Protein AF-A0A3M0YSV0-F1 (afdb_monomer)

Secondary structure (DSSP, 8-state):
--HHHHHHHTT--HHHHHHHHHHHHHTTSEEEETTTEEEEPP------SSS---HHHHHHHTT--EEEEEEEEEEEE-GGGS-HHHHTTS-S-S-EEEEEEEEEETTEEEEEEEEEEETTTS-GGG--GGGTTS-GGG-

Solvent-accessible surface area (backbone atoms only — not comparable to full-atom values): 8358 Å² total; per-residue (Å²): 111,52,43,64,56,48,11,61,76,68,73,47,55,53,70,56,31,43,51,53,52,51,49,37,34,73,73,51,49,28,46,78,42,92,98,77,47,51,43,80,40,77,78,72,81,83,77,63,88,88,52,97,68,55,65,55,60,53,32,46,76,72,74,40,53,59,48,46,45,70,75,44,80,42,74,69,35,54,47,88,76,47,59,75,80,58,52,75,76,52,85,78,81,61,40,23,30,40,38,31,32,42,35,19,50,71,83,42,82,75,43,83,42,80,45,81,40,55,38,82,81,48,50,75,89,57,68,48,76,88,52,64,47,52,60,76,89,77,91

Sequence (139 aa):
MTEREIAQQFNVSRATANKALAALVAEGILLFRKGVGTFVCHQRLRYDLGELVSFTARAIAAGHTPTTEVILWEPDLDPVELPPWCQQIWEPAEPFHYLERLRKSDGTPVIYEERCLNATLCKANAMPPEKLGTSLYSL

pLDDT: mean 80.61, std 12.14, range [41.5, 95.62]

Mean predicted aligned error: 12.85 Å

Foldseek 3Di:
DALVVVCVVVVHDSVVSVVVLVVCVVVVQWDQDPPPGIGGDDDQPPDDPPDPDWPCVSLVVVVWDKWKDWPDWDFQAQLVPDDPVSVVPDDRDAGWIWTWMFIDTNNHTRDTDIDTGGPVVCPPVLCDPVCSRDTSVVD

Radius of gyration: 22.13 Å; Cα contacts (8 Å, |Δi|>4): 191; chains: 1; bounding box: 46×33×59 Å

Structure (mmCIF, N/CA/C/O backbone):
data_AF-A0A3M0YSV0-F1
#
_entry.id   AF-A0A3M0YSV0-F1
#
loop_
_atom_site.group_PDB
_atom_site.id
_atom_site.type_symbol
_atom_site.label_atom_id
_atom_site.label_alt_id
_atom_site.label_comp_id
_atom_site.label_asym_id
_atom_site.label_entity_id
_atom_site.label_seq_id
_atom_site.pdbx_PDB_ins_code
_atom_site.Cartn_x
_atom_site.Cartn_y
_atom_site.Cartn_z
_atom_site.occupancy
_atom_site.B_iso_or_equiv
_atom_site.auth_seq_id
_atom_site.auth_comp_id
_atom_site.auth_asym_id
_atom_site.auth_atom_id
_atom_site.pdbx_PDB_model_num
ATOM 1 N N . MET A 1 1 ? -12.458 15.238 21.873 1.00 67.56 1 MET A N 1
ATOM 2 C CA . MET A 1 1 ? -13.221 14.764 23.044 1.00 67.56 1 MET A CA 1
ATOM 3 C C . MET A 1 1 ? -12.281 14.485 24.205 1.00 67.56 1 MET A C 1
ATOM 5 O O . MET A 1 1 ? -11.199 13.950 23.982 1.00 67.56 1 MET A O 1
ATOM 9 N N . THR A 1 2 ? -12.675 14.861 25.417 1.00 81.31 2 THR A N 1
ATOM 10 C CA . THR A 1 2 ? -11.954 14.638 26.680 1.00 81.31 2 THR A CA 1
ATOM 11 C C . THR A 1 2 ? -12.486 13.400 27.405 1.00 81.31 2 THR A C 1
ATOM 13 O O . THR A 1 2 ? -13.606 12.952 27.151 1.00 81.31 2 THR A O 1
ATOM 16 N N . GLU A 1 3 ? -11.728 12.848 28.357 1.00 84.50 3 GLU A N 1
ATOM 17 C CA . GLU A 1 3 ? -12.198 11.710 29.160 1.00 84.50 3 GLU A CA 1
ATOM 18 C C . GLU A 1 3 ? -13.434 12.062 29.998 1.00 84.50 3 GLU A C 1
ATOM 20 O O . GLU A 1 3 ? -14.236 11.189 30.325 1.00 84.50 3 GLU A O 1
ATOM 25 N N . ARG A 1 4 ? -13.609 13.348 30.329 1.00 86.94 4 ARG A N 1
ATOM 26 C CA . ARG A 1 4 ? -14.773 13.854 31.062 1.00 86.94 4 ARG A CA 1
ATOM 27 C C . ARG A 1 4 ? -16.044 13.812 30.214 1.00 86.94 4 ARG A C 1
ATOM 29 O O . ARG A 1 4 ? -17.084 13.413 30.730 1.00 86.94 4 ARG A O 1
ATOM 36 N N . GLU A 1 5 ? -15.949 14.180 28.939 1.00 87.38 5 GLU A N 1
ATOM 37 C CA . GLU A 1 5 ? -17.070 14.103 27.993 1.00 87.38 5 GLU A CA 1
ATOM 38 C C . GLU A 1 5 ? -17.494 12.646 27.771 1.00 87.38 5 GLU A C 1
ATOM 40 O O . GLU A 1 5 ? -18.678 12.336 27.849 1.00 87.38 5 GLU A O 1
ATOM 45 N N . ILE A 1 6 ? -16.530 11.731 27.610 1.00 88.44 6 ILE A N 1
ATOM 46 C CA . ILE A 1 6 ? -16.805 10.289 27.481 1.00 88.44 6 ILE A CA 1
ATOM 47 C C . ILE A 1 6 ? -17.441 9.730 28.758 1.00 88.44 6 ILE A C 1
ATOM 49 O O . ILE A 1 6 ? -18.422 8.994 28.689 1.00 88.44 6 ILE A O 1
ATOM 53 N N . ALA A 1 7 ? -16.918 10.093 29.931 1.00 93.31 7 ALA A N 1
ATOM 54 C CA . ALA A 1 7 ? -17.470 9.653 31.209 1.00 93.31 7 ALA A CA 1
ATOM 55 C C . ALA A 1 7 ? -18.939 10.072 31.382 1.00 93.31 7 ALA A C 1
ATOM 57 O O . ALA A 1 7 ? -19.753 9.263 31.822 1.00 93.31 7 ALA A O 1
ATOM 58 N N . GLN A 1 8 ? -19.287 11.304 30.996 1.00 93.38 8 GLN A N 1
ATOM 59 C CA . GLN A 1 8 ? -20.668 11.787 31.034 1.00 93.38 8 GLN A CA 1
ATOM 60 C C . GLN A 1 8 ? -21.553 11.098 29.997 1.00 93.38 8 GLN A C 1
ATOM 62 O O . GLN A 1 8 ? -22.633 10.630 30.342 1.00 93.38 8 GLN A O 1
ATOM 67 N N . GLN A 1 9 ? -21.097 11.010 28.748 1.00 94.25 9 GLN A N 1
ATOM 68 C CA . GLN A 1 9 ? -21.882 10.447 27.651 1.00 94.25 9 GLN A CA 1
ATOM 69 C C . GLN A 1 9 ? -22.233 8.973 27.882 1.00 94.25 9 GLN A C 1
ATOM 71 O O . GLN A 1 9 ? -23.353 8.555 27.605 1.00 94.25 9 GLN A O 1
ATOM 76 N N . PHE A 1 10 ? -21.283 8.193 28.397 1.00 91.94 10 PHE A N 1
ATOM 77 C CA . PHE A 1 10 ? -21.451 6.754 28.607 1.00 91.94 10 PHE A CA 1
ATOM 78 C C . PHE A 1 10 ? -21.781 6.384 30.058 1.00 91.94 10 PHE A C 1
ATOM 80 O O . PHE A 1 10 ? -21.872 5.201 30.373 1.00 91.94 10 PHE A O 1
ATOM 87 N N . ASN A 1 11 ? -21.969 7.374 30.939 1.00 94.62 11 ASN A N 1
ATOM 88 C CA . ASN A 1 11 ? -22.245 7.192 32.366 1.00 94.62 11 ASN A CA 1
ATOM 89 C C . ASN A 1 11 ? -21.258 6.230 33.062 1.00 94.62 11 ASN A C 1
ATOM 91 O O . ASN A 1 11 ? -21.642 5.298 33.769 1.00 94.62 11 ASN A O 1
ATOM 95 N N . VAL A 1 12 ? -19.961 6.450 32.840 1.00 95.25 12 VAL A N 1
ATOM 96 C CA . VAL A 1 12 ? -18.873 5.653 33.425 1.00 95.25 12 VAL A CA 1
ATOM 97 C C . VAL A 1 12 ? -17.947 6.515 34.276 1.00 95.25 12 VAL A C 1
ATOM 99 O O . VAL A 1 12 ? -17.914 7.739 34.163 1.00 95.25 12 VAL A O 1
ATOM 102 N N . SER A 1 13 ? -17.135 5.879 35.124 1.00 95.62 13 SER A N 1
ATOM 103 C CA . SER A 1 13 ? -16.113 6.606 35.881 1.00 95.62 13 SER A CA 1
ATOM 104 C C . SER A 1 13 ? -15.070 7.238 34.944 1.00 95.62 13 SER A C 1
ATOM 106 O O . SER A 1 13 ? -14.731 6.678 33.897 1.00 95.62 13 SER A O 1
ATOM 108 N N . ARG A 1 14 ? -14.475 8.368 35.355 1.00 92.50 14 ARG A N 1
ATOM 109 C CA . ARG A 1 14 ? -13.354 8.986 34.618 1.00 92.50 14 ARG A CA 1
ATOM 110 C C . ARG A 1 14 ? -12.180 8.024 34.436 1.00 92.50 14 ARG A C 1
ATOM 112 O O . ARG A 1 14 ? -11.534 8.050 33.396 1.00 92.50 14 ARG A O 1
ATOM 119 N N . ALA A 1 15 ? -11.918 7.163 35.422 1.00 93.50 15 ALA A N 1
ATOM 120 C CA . ALA A 1 15 ? -10.867 6.153 35.330 1.00 93.50 15 ALA A CA 1
ATOM 121 C C . ALA A 1 15 ? -11.163 5.124 34.226 1.00 93.50 15 ALA A C 1
ATOM 123 O O . ALA A 1 15 ? -10.258 4.736 33.493 1.00 93.50 15 ALA A O 1
ATOM 124 N N . THR A 1 16 ? -12.428 4.728 34.067 1.00 93.31 16 THR A N 1
ATOM 125 C CA . THR A 1 16 ? -12.879 3.822 33.000 1.00 93.31 16 THR A CA 1
ATOM 126 C C . THR A 1 16 ? -12.755 4.478 31.624 1.00 93.31 16 THR A C 1
ATOM 128 O O . THR A 1 16 ? -12.176 3.882 30.720 1.00 93.31 16 THR A O 1
ATOM 131 N N . ALA A 1 17 ? -13.225 5.722 31.476 1.00 92.06 17 ALA A N 1
ATOM 132 C CA . ALA A 1 17 ? -13.100 6.476 30.227 1.00 92.06 17 ALA A CA 1
ATOM 133 C C . ALA A 1 17 ? -11.630 6.674 29.821 1.00 92.06 17 ALA A C 1
ATOM 135 O O . ALA A 1 17 ? -11.267 6.489 28.660 1.00 92.06 17 ALA A O 1
ATOM 136 N N . ASN A 1 18 ? -10.765 6.987 30.790 1.00 90.62 18 ASN A N 1
ATOM 137 C CA . ASN A 1 18 ? -9.337 7.150 30.547 1.00 90.62 18 ASN A CA 1
ATOM 138 C C . ASN A 1 18 ? -8.669 5.822 30.149 1.00 90.62 18 ASN A C 1
ATOM 140 O O . ASN A 1 18 ? -7.887 5.796 29.206 1.00 90.62 18 ASN A O 1
ATOM 144 N N . LYS A 1 19 ? -9.031 4.697 30.787 1.00 91.94 19 LYS A N 1
ATOM 145 C CA . LYS A 1 19 ? -8.560 3.363 30.367 1.00 91.94 19 LYS A CA 1
ATOM 146 C C . LYS A 1 19 ? -8.944 3.041 28.921 1.00 91.94 19 LYS A C 1
ATOM 148 O O . LYS A 1 19 ? -8.096 2.557 28.180 1.00 91.94 19 LYS A O 1
ATOM 153 N N . ALA A 1 20 ? -10.180 3.331 28.514 1.00 90.75 20 ALA A N 1
ATOM 154 C CA . ALA A 1 20 ? -10.631 3.100 27.141 1.00 90.75 20 ALA A CA 1
ATOM 155 C C . ALA A 1 20 ? -9.861 3.965 26.128 1.00 90.75 20 ALA A C 1
ATOM 157 O O . ALA A 1 20 ? -9.362 3.453 25.130 1.00 90.75 20 ALA A O 1
ATOM 158 N N . LEU A 1 21 ? -9.693 5.262 26.411 1.00 89.75 21 LEU A N 1
ATOM 159 C CA . LEU A 1 21 ? -8.891 6.157 25.571 1.00 89.75 21 LEU A CA 1
ATOM 160 C C . LEU A 1 21 ? -7.428 5.709 25.483 1.00 89.75 21 LEU A C 1
ATOM 162 O O . LEU A 1 21 ? -6.860 5.702 24.395 1.00 89.75 21 LEU A O 1
ATOM 166 N N . ALA A 1 22 ? -6.824 5.312 26.605 1.00 88.25 22 ALA A N 1
ATOM 167 C CA . ALA A 1 22 ? -5.452 4.821 26.640 1.00 88.25 22 ALA A CA 1
ATOM 168 C C . ALA A 1 22 ? -5.279 3.532 25.823 1.00 88.25 22 ALA A C 1
ATOM 170 O O . ALA A 1 22 ? -4.277 3.403 25.126 1.00 88.25 22 ALA A O 1
ATOM 171 N N . ALA A 1 23 ? -6.257 2.619 25.855 1.00 88.50 23 ALA A N 1
ATOM 172 C CA . ALA A 1 23 ? -6.253 1.417 25.022 1.00 88.50 23 ALA A CA 1
ATOM 173 C C . ALA A 1 23 ? -6.285 1.771 23.527 1.00 88.50 23 ALA A C 1
ATOM 175 O O . ALA A 1 23 ? -5.430 1.321 22.772 1.00 88.50 23 ALA A O 1
ATOM 176 N N . LEU A 1 24 ? -7.178 2.675 23.115 1.00 86.62 24 LEU A N 1
ATOM 177 C CA . LEU A 1 24 ? -7.265 3.128 21.722 1.00 86.62 24 LEU A CA 1
ATOM 178 C C . LEU A 1 24 ? -6.009 3.884 21.253 1.00 86.62 24 LEU A C 1
ATOM 180 O O . LEU A 1 24 ? -5.647 3.820 20.078 1.00 86.62 24 LEU A O 1
ATOM 184 N N . VAL A 1 25 ? -5.327 4.596 22.155 1.00 86.06 25 VAL A N 1
ATOM 185 C CA . VAL A 1 25 ? -4.023 5.215 21.868 1.00 86.06 25 VAL A CA 1
ATOM 186 C C . VAL A 1 25 ? -2.928 4.155 21.733 1.00 86.06 25 VAL A C 1
ATOM 188 O O . VAL A 1 25 ? -2.117 4.239 20.815 1.00 86.06 25 VAL A O 1
ATOM 191 N N . ALA A 1 26 ? -2.914 3.142 22.602 1.00 81.56 26 ALA A N 1
ATOM 192 C CA . ALA A 1 26 ? -1.959 2.037 22.532 1.00 81.56 26 ALA A CA 1
ATOM 193 C C . ALA A 1 26 ? -2.127 1.202 21.250 1.00 81.56 26 ALA A C 1
ATOM 195 O O . ALA A 1 26 ? -1.138 0.790 20.648 1.00 81.56 26 ALA A O 1
ATOM 196 N N . GLU A 1 27 ? -3.364 1.018 20.788 1.00 78.88 27 GLU A N 1
ATOM 197 C CA . GLU A 1 27 ? -3.692 0.375 19.508 1.00 78.88 27 GLU A CA 1
ATOM 198 C C . GLU A 1 27 ? -3.393 1.271 18.291 1.00 78.88 27 GLU A C 1
ATOM 200 O O . GLU A 1 27 ? -3.466 0.825 17.145 1.00 78.88 27 GLU A O 1
ATOM 205 N N . GLY A 1 28 ? -3.028 2.538 18.514 1.00 75.88 28 GLY A N 1
ATOM 206 C CA . GLY A 1 28 ? -2.710 3.499 17.460 1.00 75.88 28 GLY A CA 1
ATOM 207 C C . GLY A 1 28 ? -3.929 4.005 16.686 1.00 75.88 28 GLY A C 1
ATOM 208 O O . GLY A 1 28 ? -3.756 4.640 15.649 1.00 75.88 28 GLY A O 1
ATOM 209 N N . ILE A 1 29 ? -5.142 3.747 17.182 1.00 81.06 29 ILE A N 1
ATOM 210 C CA . ILE A 1 29 ? -6.412 4.240 16.625 1.00 81.06 29 ILE A CA 1
ATOM 211 C C . ILE A 1 29 ? -6.603 5.721 16.972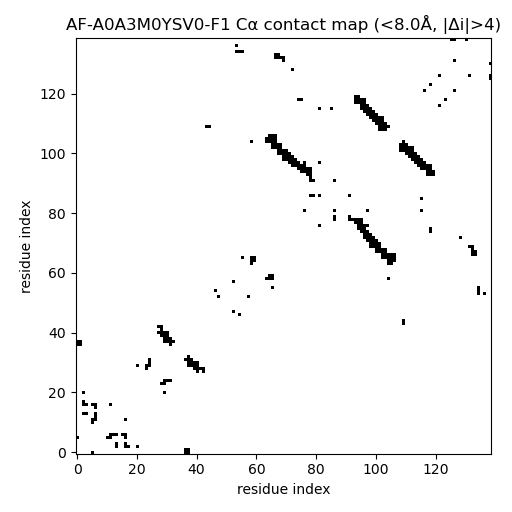 1.00 81.06 29 ILE A C 1
ATOM 213 O O . ILE A 1 29 ? -7.170 6.483 16.188 1.00 81.06 29 ILE A O 1
ATOM 217 N N . LEU A 1 30 ? -6.102 6.152 18.133 1.00 86.44 30 LEU A N 1
ATOM 218 C CA . LEU A 1 30 ? -6.118 7.545 18.570 1.00 86.44 30 LEU A CA 1
ATOM 219 C C . LEU A 1 30 ? -4.701 8.084 18.805 1.00 86.44 30 LEU A C 1
ATOM 221 O O . LEU A 1 30 ? -3.797 7.360 19.213 1.00 86.44 30 LEU A O 1
ATOM 225 N N . LEU A 1 31 ? -4.524 9.392 18.620 1.00 83.19 31 LEU A N 1
ATOM 226 C CA . LEU A 1 31 ? -3.327 10.135 19.007 1.00 83.19 31 LEU A CA 1
ATOM 227 C C . LEU A 1 31 ? -3.675 11.091 20.146 1.00 83.19 31 LEU A C 1
ATOM 229 O O . LEU A 1 31 ? -4.498 11.991 19.976 1.00 83.19 31 LEU A O 1
ATOM 233 N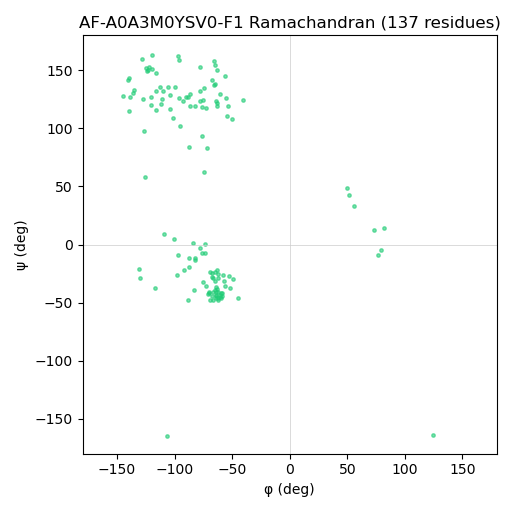 N . PHE A 1 32 ? -3.008 10.948 21.288 1.00 83.12 32 PHE A N 1
ATOM 234 C CA . PHE A 1 32 ? -3.120 11.901 22.389 1.00 83.12 32 PHE A CA 1
ATOM 235 C C . PHE A 1 32 ? -1.985 12.929 22.342 1.00 83.12 32 PHE A C 1
ATOM 237 O O . PHE A 1 32 ? -0.807 12.572 22.339 1.00 83.12 32 PHE A O 1
ATOM 244 N N . ARG A 1 33 ? -2.332 14.220 22.352 1.00 78.88 33 ARG A N 1
ATOM 245 C CA . ARG A 1 33 ? -1.384 15.334 22.490 1.00 78.88 33 ARG A CA 1
ATOM 246 C C . ARG A 1 33 ? -1.672 16.091 23.782 1.00 78.88 33 ARG A C 1
ATOM 248 O O . ARG A 1 33 ? -2.728 16.709 23.931 1.00 78.88 33 ARG A O 1
ATOM 255 N N . LYS A 1 34 ? -0.715 16.067 24.715 1.00 75.50 34 LYS A N 1
ATOM 256 C CA . LYS A 1 34 ? -0.830 16.743 26.017 1.00 75.50 34 LYS A CA 1
ATOM 257 C C . LYS A 1 34 ? -1.148 18.231 25.817 1.00 75.50 34 LYS A C 1
ATOM 259 O O . LYS A 1 34 ? -0.436 18.919 25.096 1.00 75.50 34 LYS A O 1
ATOM 264 N N . GLY A 1 35 ? -2.217 18.711 26.454 1.00 75.69 35 GLY A N 1
ATOM 265 C CA . GLY A 1 35 ? -2.665 20.108 26.367 1.00 75.69 35 GLY A CA 1
ATOM 266 C C . GLY A 1 35 ? -3.448 20.473 25.100 1.00 75.69 35 GLY A C 1
ATOM 267 O O . GLY A 1 35 ? -3.951 21.586 25.022 1.00 75.69 35 GLY A O 1
ATOM 268 N N . VAL A 1 36 ? -3.588 19.552 24.139 1.00 77.25 36 VAL A N 1
ATOM 269 C CA . VAL A 1 36 ? -4.293 19.792 22.866 1.00 77.25 36 VAL A CA 1
ATOM 270 C C . VAL A 1 36 ? -5.519 18.882 22.724 1.00 77.25 36 VAL A C 1
ATOM 272 O O . VAL A 1 36 ? -6.556 19.324 22.242 1.00 77.25 36 VAL A O 1
ATOM 275 N N . GLY A 1 37 ? -5.431 17.627 23.181 1.00 75.62 37 GLY A N 1
ATOM 276 C CA . GLY A 1 37 ? -6.548 16.678 23.193 1.00 75.62 37 GLY A CA 1
ATOM 277 C C . GLY A 1 37 ? -6.252 15.365 22.465 1.00 75.62 37 GLY A C 1
ATOM 278 O O . GLY A 1 37 ? -5.095 15.027 22.205 1.00 75.62 37 GLY A O 1
ATOM 279 N N . THR A 1 38 ? -7.316 14.621 22.159 1.00 80.88 38 THR A N 1
ATOM 280 C CA . THR A 1 38 ? -7.268 13.305 21.503 1.00 80.88 38 THR A CA 1
ATOM 281 C C . THR A 1 38 ? -7.812 13.389 20.078 1.00 80.88 38 THR A C 1
ATOM 283 O O . THR A 1 38 ? -8.893 13.942 19.866 1.00 80.88 38 THR A O 1
ATOM 286 N N . PHE A 1 39 ? -7.084 12.815 19.123 1.00 79.56 39 PHE A N 1
ATOM 287 C CA . PHE A 1 39 ? -7.368 12.849 17.686 1.00 79.56 39 PHE A CA 1
ATOM 288 C C . PHE A 1 39 ? -7.517 11.437 17.123 1.00 79.56 39 PHE A C 1
ATOM 290 O O . PHE A 1 39 ? -6.897 10.512 17.638 1.00 79.56 39 PHE A O 1
ATOM 297 N N . VAL A 1 40 ? -8.292 11.273 16.050 1.00 81.69 40 VAL A N 1
ATOM 298 C CA . VAL A 1 40 ? -8.382 10.000 15.320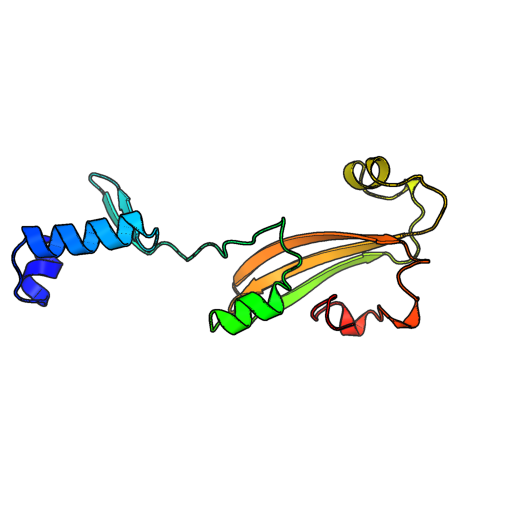 1.00 81.69 40 VAL A CA 1
ATOM 299 C C . VAL A 1 40 ? -7.148 9.835 14.438 1.00 81.69 40 VAL A C 1
ATOM 301 O O . VAL A 1 40 ? -6.855 10.694 13.604 1.00 81.69 40 VAL A O 1
ATOM 304 N N . CYS A 1 41 ? -6.423 8.733 14.612 1.00 73.75 41 CYS A N 1
ATOM 305 C CA . CYS A 1 41 ? -5.406 8.317 13.659 1.00 73.75 41 CYS A CA 1
ATOM 306 C C . CYS A 1 41 ? -6.112 7.722 12.442 1.00 73.75 41 CYS A C 1
ATOM 308 O O . CYS A 1 41 ? -6.865 6.759 12.568 1.00 73.75 41 CYS A O 1
ATOM 310 N N . HIS A 1 42 ? -5.839 8.248 11.249 1.00 58.41 42 HIS A N 1
ATOM 311 C CA . HIS A 1 42 ? -6.124 7.478 10.042 1.00 58.41 42 HIS A CA 1
ATOM 312 C C . HIS A 1 42 ? -5.231 6.238 10.094 1.00 58.41 42 HIS A C 1
ATOM 314 O O . HIS A 1 42 ? -4.011 6.377 10.237 1.00 58.41 42 HIS A O 1
ATOM 320 N N . GLN A 1 43 ? -5.826 5.042 10.059 1.00 54.31 43 GLN A N 1
ATOM 321 C CA . GLN A 1 43 ? -5.063 3.800 10.053 1.00 54.31 43 GLN A CA 1
ATOM 322 C C . GLN A 1 43 ? -4.071 3.855 8.893 1.00 54.31 43 GLN A C 1
ATOM 324 O O . GLN A 1 43 ? -4.445 3.822 7.723 1.00 54.31 43 GLN A O 1
ATOM 329 N N . ARG A 1 44 ? -2.780 3.955 9.219 1.00 50.81 44 ARG A N 1
ATOM 330 C CA . ARG A 1 44 ? -1.736 3.686 8.237 1.00 50.81 44 ARG A CA 1
ATOM 331 C C . ARG A 1 44 ? -1.902 2.224 7.856 1.00 50.81 44 ARG A C 1
ATOM 333 O O . ARG A 1 44 ? -1.800 1.366 8.733 1.00 50.81 44 ARG A O 1
ATOM 340 N N . LEU A 1 45 ? -2.162 1.944 6.580 1.00 52.94 45 LEU A N 1
ATOM 341 C CA . LEU A 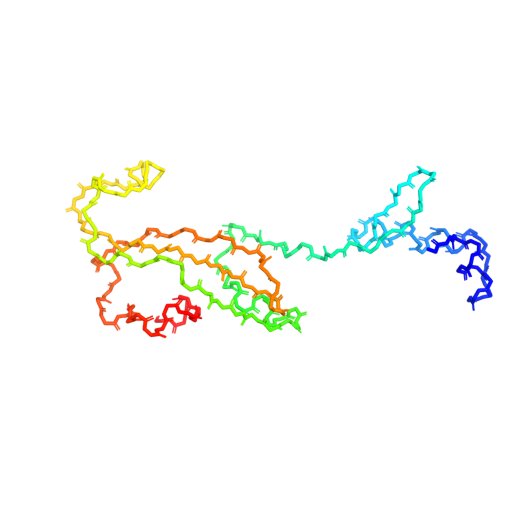1 45 ? -2.057 0.589 6.049 1.00 52.94 45 LEU A CA 1
ATOM 342 C C . LEU A 1 45 ? -0.689 0.041 6.466 1.00 52.94 45 LEU A C 1
ATOM 344 O O . LEU A 1 45 ? 0.345 0.508 5.992 1.00 52.94 45 LEU A O 1
ATOM 348 N N . ARG A 1 46 ? -0.675 -0.906 7.412 1.00 51.12 46 ARG A N 1
ATOM 349 C CA . ARG A 1 46 ? 0.550 -1.593 7.827 1.00 51.12 46 ARG A CA 1
ATOM 350 C C . ARG A 1 46 ? 0.954 -2.527 6.700 1.00 51.12 46 ARG A C 1
ATOM 352 O O . ARG A 1 46 ? 0.579 -3.691 6.731 1.00 51.12 46 ARG A O 1
ATOM 359 N N . TYR A 1 47 ? 1.645 -2.021 5.690 1.00 48.56 47 TYR A N 1
ATOM 360 C CA . TYR A 1 47 ? 2.175 -2.845 4.613 1.00 48.56 47 TYR A CA 1
ATOM 361 C C . TYR A 1 47 ? 3.418 -3.578 5.125 1.00 48.56 47 TYR A C 1
ATOM 363 O O . TYR A 1 47 ? 4.373 -2.938 5.557 1.00 48.56 47 TYR A O 1
ATOM 371 N N . ASP A 1 48 ? 3.367 -4.909 5.138 1.00 48.31 48 ASP A N 1
ATOM 372 C CA . ASP A 1 48 ? 4.547 -5.729 5.398 1.00 48.31 48 ASP A CA 1
ATOM 373 C C . ASP A 1 48 ? 5.244 -5.929 4.052 1.00 48.31 48 ASP A C 1
ATOM 375 O O . ASP A 1 48 ? 4.620 -6.407 3.106 1.00 48.31 48 ASP A O 1
ATOM 379 N N . LEU A 1 49 ? 6.490 -5.469 3.948 1.00 49.97 49 LEU A N 1
ATOM 380 C CA . LEU A 1 49 ? 7.304 -5.585 2.736 1.00 49.97 49 LEU A CA 1
ATOM 381 C C . LEU A 1 49 ? 7.987 -6.962 2.629 1.00 49.97 49 LEU A C 1
ATOM 383 O O . LEU A 1 49 ? 8.548 -7.260 1.579 1.00 49.97 49 LEU A O 1
ATOM 387 N N . GLY A 1 50 ? 7.972 -7.774 3.697 1.00 41.50 50 GLY A N 1
ATOM 388 C CA . GLY A 1 50 ? 8.611 -9.092 3.758 1.00 41.50 50 GLY A CA 1
ATOM 389 C C . GLY A 1 50 ? 7.699 -10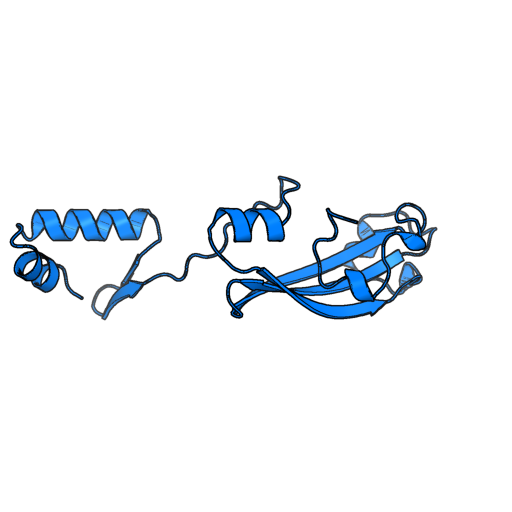.257 3.369 1.00 41.50 50 GLY A C 1
ATOM 390 O O . GLY A 1 50 ? 8.190 -11.304 2.955 1.00 41.50 50 GLY A O 1
ATOM 391 N N . GLU A 1 51 ? 6.380 -10.078 3.444 1.00 48.06 51 GLU A N 1
ATOM 392 C CA . GLU A 1 51 ? 5.419 -11.038 2.907 1.00 48.06 51 GLU A CA 1
ATOM 393 C C . GLU A 1 51 ? 4.918 -10.571 1.538 1.00 48.06 51 GLU A C 1
ATOM 395 O O . GLU A 1 51 ? 4.569 -9.406 1.336 1.00 48.06 51 GLU A O 1
ATOM 400 N N . LEU A 1 52 ? 4.850 -11.500 0.584 1.00 56.44 52 LEU A N 1
ATOM 401 C CA . LEU A 1 52 ? 4.380 -11.266 -0.781 1.00 56.44 52 LEU A CA 1
ATOM 402 C C . LEU A 1 52 ? 2.847 -11.117 -0.791 1.00 56.44 52 LEU A C 1
ATOM 404 O O . LEU A 1 52 ? 2.117 -11.940 -1.339 1.00 56.44 52 LEU A O 1
ATOM 408 N N . VAL A 1 53 ? 2.335 -10.091 -0.110 1.00 64.06 53 VAL A N 1
ATOM 409 C CA . VAL A 1 53 ? 0.899 -9.868 0.066 1.00 64.06 53 VAL A CA 1
ATOM 410 C C . VAL A 1 53 ? 0.441 -8.749 -0.855 1.00 64.06 53 VAL A C 1
ATOM 412 O O . VAL A 1 53 ? 0.826 -7.590 -0.719 1.00 64.06 53 VAL A O 1
ATOM 415 N N . SER A 1 54 ? -0.440 -9.092 -1.790 1.00 75.38 54 SER A N 1
ATOM 416 C CA . SER A 1 54 ? -1.100 -8.143 -2.686 1.00 75.38 54 SER A CA 1
ATOM 417 C C . SER A 1 54 ? -1.780 -7.015 -1.896 1.00 75.38 54 SER A C 1
ATOM 419 O O . SER A 1 54 ? -2.722 -7.266 -1.139 1.00 75.38 54 SER A O 1
ATOM 421 N N . PHE A 1 55 ? -1.360 -5.759 -2.118 1.00 78.75 55 PHE A N 1
ATOM 422 C CA . PHE A 1 55 ? -2.031 -4.561 -1.580 1.00 78.75 55 PHE A CA 1
ATOM 423 C C . PHE A 1 55 ? -3.550 -4.630 -1.754 1.00 78.75 55 PHE A C 1
ATOM 425 O O . PHE A 1 55 ? -4.300 -4.369 -0.818 1.00 78.75 55 PHE A O 1
ATOM 432 N N . THR A 1 56 ? -3.993 -5.010 -2.956 1.00 81.88 56 THR A N 1
ATOM 433 C CA . THR A 1 56 ? -5.411 -5.100 -3.307 1.00 81.88 56 THR A CA 1
ATOM 434 C C . THR A 1 56 ? -6.135 -6.085 -2.395 1.00 81.88 56 THR A C 1
ATOM 436 O O . THR A 1 56 ? -7.184 -5.750 -1.856 1.00 81.88 56 THR A O 1
ATOM 439 N N . ALA A 1 57 ? -5.554 -7.267 -2.164 1.00 80.62 57 ALA A N 1
ATOM 440 C CA . ALA A 1 57 ? -6.148 -8.276 -1.291 1.00 80.62 57 ALA A CA 1
ATOM 441 C C . ALA A 1 57 ? -6.247 -7.781 0.160 1.00 80.62 57 ALA A C 1
ATOM 443 O O . ALA A 1 57 ? -7.274 -7.975 0.805 1.00 80.62 57 ALA A O 1
ATOM 444 N N . ARG A 1 58 ? -5.218 -7.083 0.660 1.00 80.56 58 ARG A N 1
ATOM 445 C CA . ARG A 1 58 ? -5.223 -6.528 2.023 1.00 80.56 58 ARG A CA 1
ATOM 446 C C . ARG A 1 58 ? -6.236 -5.408 2.210 1.00 80.56 58 ARG A C 1
ATOM 448 O O . ARG A 1 58 ? -6.930 -5.399 3.219 1.00 80.56 58 ARG A O 1
ATOM 455 N N . ALA A 1 59 ? -6.316 -4.479 1.260 1.00 82.06 59 ALA A N 1
ATOM 456 C CA . ALA A 1 59 ? -7.284 -3.390 1.311 1.00 82.06 59 ALA A CA 1
ATOM 457 C C . ALA A 1 59 ? -8.720 -3.936 1.321 1.00 82.06 59 ALA A C 1
ATOM 459 O O . ALA A 1 59 ? -9.504 -3.547 2.180 1.00 82.06 59 ALA A O 1
ATOM 460 N N . ILE A 1 60 ? -9.021 -4.914 0.457 1.00 85.12 60 ILE A N 1
ATOM 461 C CA . ILE A 1 60 ? -10.331 -5.584 0.426 1.00 85.12 60 ILE A CA 1
ATOM 462 C C . ILE A 1 60 ? -10.609 -6.316 1.745 1.00 85.12 60 ILE A C 1
ATOM 464 O O . ILE A 1 60 ? -11.691 -6.169 2.304 1.00 85.12 60 ILE A O 1
ATOM 468 N N . ALA A 1 61 ? -9.640 -7.071 2.275 1.00 81.69 61 ALA A N 1
ATOM 469 C CA . ALA A 1 61 ? -9.794 -7.783 3.547 1.00 81.69 61 ALA A CA 1
ATOM 470 C C . ALA A 1 61 ? -10.029 -6.837 4.740 1.00 81.69 61 ALA A C 1
ATOM 472 O O . ALA A 1 61 ? -10.695 -7.211 5.701 1.00 81.69 61 ALA A O 1
ATOM 473 N N . ALA A 1 62 ? -9.512 -5.609 4.666 1.00 79.19 62 ALA A N 1
ATOM 474 C CA . ALA A 1 62 ? -9.749 -4.548 5.641 1.00 79.19 62 ALA A CA 1
ATOM 475 C C . ALA A 1 62 ? -11.059 -3.765 5.400 1.00 79.19 62 ALA A C 1
ATOM 477 O O . ALA A 1 62 ? -11.358 -2.844 6.154 1.00 79.19 62 ALA A O 1
ATOM 478 N N . GLY A 1 63 ? -11.849 -4.122 4.380 1.00 84.50 63 GLY A N 1
ATOM 479 C CA . GLY A 1 63 ? -13.124 -3.471 4.063 1.00 84.50 63 GLY A CA 1
ATOM 480 C C . GLY A 1 63 ? -13.000 -2.173 3.261 1.00 84.50 63 GLY A C 1
ATOM 481 O O . GLY A 1 63 ? -13.976 -1.434 3.158 1.00 84.50 63 GLY A O 1
ATOM 482 N N . HIS A 1 64 ? -11.830 -1.895 2.687 1.00 86.75 64 HIS A N 1
ATOM 483 C CA . HIS A 1 64 ? -11.588 -0.718 1.857 1.00 86.75 64 HIS A CA 1
ATOM 484 C C . HIS A 1 64 ? -11.733 -1.023 0.363 1.00 86.75 64 HIS A C 1
ATOM 486 O O . HIS A 1 64 ? -11.560 -2.158 -0.085 1.00 86.75 64 HIS A O 1
ATOM 492 N N . THR A 1 65 ? -11.970 0.023 -0.428 1.00 88.38 65 THR A N 1
ATOM 493 C CA . THR A 1 65 ? -11.982 -0.026 -1.894 1.00 88.38 65 THR A CA 1
ATOM 494 C C . THR A 1 65 ? -10.613 0.393 -2.440 1.00 88.38 65 THR A C 1
ATOM 496 O O . THR A 1 65 ? -10.312 1.593 -2.479 1.00 88.38 65 THR A O 1
ATOM 499 N N . PRO A 1 66 ? -9.749 -0.551 -2.864 1.00 90.06 66 PRO A N 1
ATOM 500 C CA . PRO A 1 66 ? -8.476 -0.202 -3.472 1.00 90.06 66 PRO A CA 1
ATOM 501 C C . PRO A 1 66 ? -8.671 0.303 -4.900 1.00 90.06 66 PRO A C 1
ATOM 503 O O . PRO A 1 66 ? -9.334 -0.338 -5.714 1.00 90.06 66 PRO A O 1
ATOM 506 N N . THR A 1 67 ? -8.005 1.397 -5.242 1.00 90.81 67 THR A N 1
ATOM 507 C CA . THR A 1 67 ? -7.847 1.836 -6.633 1.00 90.81 67 THR A CA 1
ATOM 508 C C . THR A 1 67 ? -6.379 2.089 -6.935 1.00 90.81 67 THR A C 1
ATOM 510 O O . THR A 1 67 ? -5.543 2.195 -6.037 1.00 90.81 67 THR A O 1
ATOM 513 N N . THR A 1 68 ? -6.018 2.079 -8.214 1.00 91.12 68 THR A N 1
ATOM 514 C CA . THR A 1 68 ? -4.638 2.297 -8.655 1.00 91.12 68 THR A CA 1
ATOM 515 C C . THR A 1 68 ? -4.632 3.238 -9.827 1.00 91.12 68 THR A C 1
ATOM 517 O O . THR A 1 68 ? -5.388 3.064 -10.777 1.00 91.12 68 THR A O 1
ATOM 520 N N . GLU A 1 69 ? -3.752 4.215 -9.739 1.00 91.75 69 GLU A N 1
ATOM 521 C CA . GLU A 1 69 ? -3.436 5.135 -10.811 1.00 91.75 69 GLU A CA 1
ATOM 522 C C . GLU A 1 69 ? -2.018 4.821 -11.282 1.00 91.75 69 GLU A C 1
ATOM 524 O O . GLU A 1 69 ? -1.097 4.740 -10.468 1.00 91.75 69 GLU A O 1
ATOM 529 N N . VAL A 1 70 ? -1.862 4.570 -12.580 1.00 93.12 70 VAL A N 1
ATOM 530 C CA . VAL A 1 70 ? -0.547 4.390 -13.201 1.00 93.12 70 VAL A CA 1
ATOM 531 C C . VAL A 1 70 ? 0.002 5.781 -13.483 1.00 93.12 70 VAL A C 1
ATOM 533 O O . VAL A 1 70 ? -0.640 6.547 -14.197 1.00 93.12 70 VAL A O 1
ATOM 536 N N . ILE A 1 71 ? 1.144 6.107 -12.882 1.00 93.94 71 ILE A N 1
ATOM 537 C CA . ILE A 1 71 ? 1.813 7.402 -13.044 1.00 93.94 71 ILE A CA 1
ATOM 538 C C . ILE A 1 71 ? 2.753 7.342 -14.247 1.00 93.94 71 ILE A C 1
ATOM 540 O O . ILE A 1 71 ? 2.707 8.221 -15.104 1.00 93.94 71 ILE A O 1
ATOM 544 N N . LEU A 1 72 ? 3.560 6.283 -14.326 1.00 91.94 72 LEU A N 1
ATOM 545 C CA . LEU A 1 72 ? 4.530 6.074 -15.393 1.00 91.94 72 LEU A CA 1
ATOM 546 C C . LEU A 1 72 ? 4.563 4.601 -15.789 1.00 91.94 72 LEU A C 1
ATOM 548 O O . LEU A 1 72 ? 4.474 3.717 -14.935 1.00 91.94 72 LEU A O 1
ATOM 552 N N . TRP A 1 73 ? 4.693 4.350 -17.087 1.00 91.88 73 TRP A N 1
ATOM 553 C CA . TRP A 1 73 ? 4.894 3.025 -17.654 1.00 91.88 73 TRP A CA 1
ATOM 554 C C . TRP A 1 73 ? 5.905 3.116 -18.790 1.00 91.88 73 TRP A C 1
ATOM 556 O O . TRP A 1 73 ? 5.622 3.733 -19.818 1.00 91.88 73 TRP A O 1
ATOM 566 N N . GLU A 1 74 ? 7.053 2.478 -18.603 1.00 90.88 74 GLU A N 1
ATOM 567 C CA . GLU A 1 74 ? 8.131 2.423 -19.585 1.00 90.88 74 GLU A CA 1
ATOM 568 C C . GLU A 1 74 ? 8.507 0.955 -19.825 1.00 90.88 74 GLU A C 1
ATOM 570 O O . GLU A 1 74 ? 9.203 0.340 -19.010 1.00 90.88 74 GLU A O 1
ATOM 575 N N . PRO A 1 75 ? 7.980 0.332 -20.892 1.00 89.56 75 PRO A N 1
ATOM 576 C CA . PRO A 1 75 ? 8.326 -1.037 -21.235 1.00 89.56 75 PRO A CA 1
ATOM 577 C C . PRO A 1 75 ? 9.690 -1.115 -21.925 1.00 89.56 75 PRO A C 1
ATOM 579 O O . PRO A 1 75 ? 10.072 -0.190 -22.636 1.00 89.56 75 PRO A O 1
ATOM 582 N N . ASP A 1 76 ? 10.359 -2.263 -21.786 1.00 88.56 76 ASP A N 1
ATOM 583 C CA . ASP A 1 76 ? 11.572 -2.616 -22.532 1.00 88.56 76 ASP A CA 1
ATOM 584 C C . ASP A 1 76 ? 12.710 -1.590 -22.399 1.00 88.56 76 ASP A C 1
ATOM 586 O O . ASP A 1 76 ? 13.493 -1.383 -23.325 1.00 88.56 76 ASP A O 1
ATOM 590 N N . LEU A 1 77 ? 12.792 -0.962 -21.226 1.00 89.50 77 LEU A N 1
ATOM 591 C CA . LEU A 1 77 ? 13.810 0.005 -20.859 1.00 89.50 77 LEU A CA 1
ATOM 592 C C . LEU A 1 77 ? 15.188 -0.666 -20.812 1.00 89.50 77 LEU A C 1
ATOM 594 O O . LEU A 1 77 ? 15.330 -1.780 -20.281 1.00 89.50 77 LEU A O 1
ATOM 598 N N . ASP A 1 78 ? 16.209 0.021 -21.325 1.00 88.75 78 ASP A N 1
ATOM 599 C CA . ASP A 1 78 ? 17.589 -0.430 -21.170 1.00 88.75 78 ASP A CA 1
ATOM 600 C C . ASP A 1 78 ? 17.973 -0.363 -19.679 1.00 88.75 78 ASP A C 1
ATOM 602 O O . ASP A 1 78 ? 17.653 0.622 -19.001 1.00 88.75 78 ASP A O 1
ATOM 606 N N . PRO A 1 79 ? 18.668 -1.374 -19.127 1.00 87.19 79 PRO A N 1
ATOM 607 C CA . PRO A 1 79 ? 19.134 -1.333 -17.747 1.00 87.19 79 PRO A CA 1
ATOM 608 C C . PRO A 1 79 ? 19.876 -0.054 -17.337 1.00 87.19 79 PRO A C 1
ATOM 610 O O . PRO A 1 79 ? 19.812 0.327 -16.168 1.00 87.19 79 PRO A O 1
ATOM 613 N N . VAL A 1 80 ? 20.568 0.622 -18.262 1.00 87.94 80 VAL A N 1
ATOM 614 C CA . VAL A 1 80 ? 21.278 1.883 -17.978 1.00 87.94 80 VAL A CA 1
ATOM 615 C C . VAL A 1 80 ? 20.334 3.049 -17.664 1.00 87.94 80 VAL A C 1
ATOM 617 O O . VAL A 1 80 ? 20.724 3.990 -16.971 1.00 87.94 80 VAL A O 1
ATOM 620 N N . GLU A 1 81 ? 19.097 2.987 -18.151 1.00 89.06 81 GLU A N 1
ATOM 621 C CA . GLU A 1 81 ? 18.073 4.018 -17.974 1.00 89.06 81 GLU A CA 1
ATOM 622 C C . GLU A 1 81 ? 17.267 3.817 -16.680 1.00 89.06 81 GLU A C 1
ATOM 624 O O . GLU A 1 81 ? 16.561 4.723 -16.241 1.00 89.06 81 GLU A O 1
ATOM 629 N N . LEU A 1 82 ? 17.399 2.656 -16.022 1.00 88.12 82 LEU A N 1
ATOM 630 C CA . LEU A 1 82 ? 16.689 2.359 -14.777 1.00 88.12 82 LEU A CA 1
ATOM 631 C C . LEU A 1 82 ? 17.141 3.257 -13.617 1.00 88.12 82 LEU A C 1
ATOM 633 O O . LEU A 1 82 ? 18.284 3.715 -13.583 1.00 88.12 82 LEU A O 1
ATOM 637 N N . PRO A 1 83 ? 16.308 3.431 -12.578 1.00 88.44 83 PRO A N 1
ATOM 638 C CA . PRO A 1 83 ? 16.729 4.115 -11.363 1.00 88.44 83 PRO A CA 1
ATOM 639 C C . PRO A 1 83 ? 17.976 3.474 -10.716 1.00 88.44 83 PRO A C 1
ATOM 641 O O . PRO A 1 83 ? 18.082 2.243 -10.677 1.00 88.44 83 PRO A O 1
ATOM 644 N N . PRO A 1 84 ? 18.884 4.256 -10.095 1.00 88.00 84 PRO A N 1
ATOM 645 C CA . PRO A 1 84 ? 20.138 3.731 -9.539 1.00 88.00 84 PRO A CA 1
ATOM 646 C C . PRO A 1 84 ? 19.969 2.609 -8.508 1.00 88.00 84 PRO A C 1
ATOM 648 O O . PRO A 1 84 ? 20.821 1.730 -8.407 1.00 88.00 84 PRO A O 1
ATOM 651 N N . TRP A 1 85 ? 18.878 2.624 -7.735 1.00 85.94 85 TRP A N 1
ATOM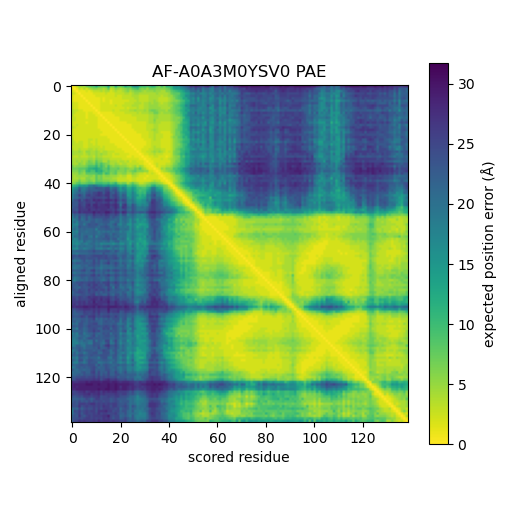 652 C CA . TRP A 1 85 ? 18.580 1.577 -6.752 1.00 85.94 85 TRP A CA 1
ATOM 653 C C . TRP A 1 85 ? 18.271 0.229 -7.410 1.00 85.94 85 TRP A C 1
ATOM 655 O O . TRP A 1 85 ? 18.521 -0.815 -6.821 1.00 85.94 85 TRP A O 1
ATOM 665 N N . CYS A 1 86 ? 17.741 0.250 -8.629 1.00 84.69 86 CYS A N 1
ATOM 666 C CA . CYS A 1 86 ? 17.335 -0.928 -9.375 1.00 84.69 86 CYS A CA 1
ATOM 667 C C . CYS A 1 86 ? 18.521 -1.566 -10.107 1.00 84.69 86 CYS A C 1
ATOM 669 O O . CYS A 1 86 ? 18.697 -2.784 -10.066 1.00 84.69 86 CYS A O 1
ATOM 671 N N . GLN A 1 87 ? 19.400 -0.728 -10.666 1.00 84.25 87 GLN A N 1
AT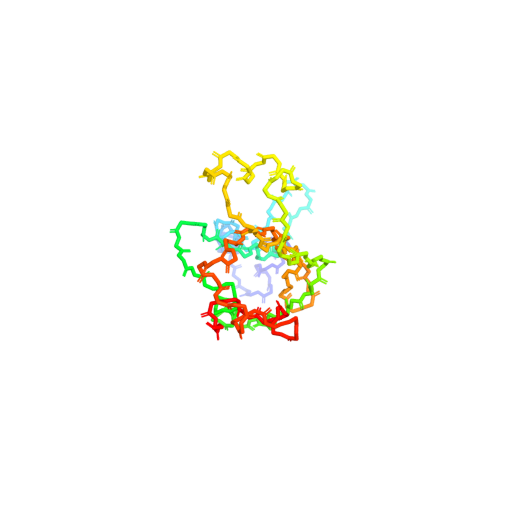OM 672 C CA . GLN A 1 87 ? 20.642 -1.145 -11.328 1.00 84.25 87 GLN A CA 1
ATOM 673 C C . GLN A 1 87 ? 21.577 -1.959 -10.416 1.00 84.25 87 GLN A C 1
ATOM 675 O O . GLN A 1 87 ? 22.372 -2.755 -10.897 1.00 84.25 87 GLN A O 1
ATOM 680 N N . GLN A 1 88 ? 21.501 -1.765 -9.095 1.00 79.69 88 GLN A N 1
ATOM 681 C CA . GLN A 1 88 ? 22.373 -2.434 -8.120 1.00 79.69 88 GLN A CA 1
ATOM 682 C C . GLN A 1 88 ? 21.924 -3.856 -7.752 1.00 79.69 88 GLN A C 1
ATOM 684 O O . GLN A 1 88 ? 22.676 -4.576 -7.099 1.00 79.69 88 GLN A O 1
ATOM 689 N N . ILE A 1 89 ? 20.695 -4.245 -8.106 1.00 71.19 89 ILE A N 1
ATOM 690 C CA . ILE A 1 89 ? 20.067 -5.490 -7.633 1.00 71.19 89 ILE A CA 1
ATOM 691 C C . ILE A 1 89 ? 20.199 -6.620 -8.666 1.00 71.19 89 ILE A C 1
ATOM 693 O O . ILE A 1 89 ? 20.216 -7.792 -8.292 1.00 71.19 89 ILE A O 1
ATOM 697 N N . TRP A 1 90 ? 20.331 -6.283 -9.950 1.00 69.44 90 TRP A N 1
ATOM 698 C CA . TRP A 1 90 ? 20.438 -7.246 -11.046 1.00 69.44 90 TRP A CA 1
ATOM 699 C C . TRP A 1 90 ? 21.689 -7.012 -11.883 1.00 69.44 90 TRP A C 1
ATOM 701 O O . TRP A 1 90 ? 22.155 -5.885 -12.012 1.00 69.44 90 TRP A O 1
ATOM 711 N N . GLU A 1 91 ? 22.206 -8.079 -12.495 1.00 68.94 91 GLU A N 1
ATOM 712 C CA . GLU A 1 91 ? 23.212 -7.947 -13.546 1.00 68.94 91 GLU A CA 1
ATOM 713 C C . GLU A 1 91 ? 22.529 -7.409 -14.821 1.00 68.94 91 GLU A C 1
ATOM 715 O O . GLU A 1 91 ? 21.617 -8.054 -15.350 1.00 68.94 91 GLU A O 1
ATOM 720 N N . PRO A 1 92 ? 22.910 -6.213 -15.304 1.00 62.91 92 PRO A N 1
ATOM 721 C CA . PRO A 1 92 ? 22.237 -5.542 -16.408 1.00 62.91 92 PRO A CA 1
ATOM 722 C C . PRO A 1 92 ? 22.621 -6.197 -17.739 1.00 62.91 92 PRO A C 1
ATOM 724 O O . PRO A 1 92 ? 23.641 -5.863 -18.337 1.00 62.91 92 PRO A O 1
ATOM 727 N N . ALA A 1 93 ? 21.815 -7.151 -18.198 1.00 70.31 93 ALA A N 1
ATOM 728 C CA . ALA A 1 93 ? 21.982 -7.764 -19.520 1.00 70.31 93 ALA A CA 1
ATOM 729 C C . ALA A 1 93 ? 20.683 -7.828 -20.335 1.00 70.31 93 ALA A C 1
ATOM 731 O O . ALA A 1 93 ? 20.734 -7.941 -21.557 1.00 70.31 93 ALA A O 1
ATOM 732 N N . GLU A 1 94 ? 19.527 -7.748 -19.677 1.00 81.81 94 GLU A N 1
ATOM 733 C CA . GLU A 1 94 ? 18.212 -7.908 -20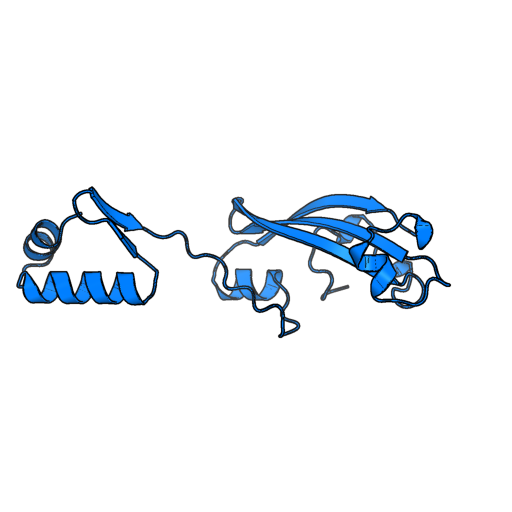.298 1.00 81.81 94 GLU A CA 1
ATOM 734 C C . GLU A 1 94 ? 17.340 -6.672 -20.051 1.00 81.81 94 GLU A C 1
ATOM 736 O O . GLU A 1 94 ? 17.508 -6.029 -19.015 1.00 81.81 94 GLU A O 1
ATOM 741 N N . PRO A 1 95 ? 16.412 -6.334 -20.965 1.00 86.56 95 PRO A N 1
ATOM 742 C CA . PRO A 1 95 ? 15.526 -5.187 -20.803 1.00 86.56 95 PRO A CA 1
ATOM 743 C C . PRO A 1 95 ? 14.571 -5.349 -19.613 1.00 86.56 95 PRO A C 1
ATOM 745 O O . PRO A 1 95 ? 14.217 -6.461 -19.200 1.00 86.56 95 PRO A O 1
ATOM 748 N N . PHE A 1 96 ? 14.121 -4.218 -19.075 1.00 89.00 96 PHE A N 1
ATOM 749 C CA . PHE A 1 96 ? 13.206 -4.161 -17.938 1.00 89.00 96 PHE A CA 1
ATOM 750 C C . PHE A 1 96 ? 11.955 -3.355 -18.267 1.00 89.00 96 PHE A C 1
ATOM 752 O O . PHE A 1 96 ? 11.986 -2.383 -19.007 1.00 89.00 96 PHE A O 1
ATOM 759 N N . HIS A 1 97 ? 10.840 -3.717 -17.648 1.00 88.12 97 HIS A N 1
ATOM 760 C CA . HIS A 1 97 ? 9.692 -2.836 -17.540 1.00 88.12 97 HIS A CA 1
ATOM 761 C C . HIS A 1 97 ? 9.808 -2.003 -16.264 1.00 88.12 97 HIS A C 1
ATOM 763 O O . HIS A 1 97 ? 9.950 -2.560 -15.168 1.00 88.12 97 HIS A O 1
ATOM 769 N N . TYR A 1 98 ? 9.703 -0.685 -16.403 1.00 89.75 98 TYR A N 1
ATOM 770 C CA . TYR A 1 98 ? 9.631 0.250 -15.290 1.00 89.75 98 TYR A CA 1
ATOM 771 C C . TYR A 1 98 ? 8.206 0.787 -15.122 1.00 89.75 98 TYR A C 1
ATOM 773 O O . TYR A 1 98 ? 7.505 1.099 -16.089 1.00 89.75 98 TYR A O 1
ATOM 781 N N . LEU A 1 99 ? 7.743 0.830 -13.875 1.00 90.75 99 LEU A N 1
ATOM 782 C CA . LEU A 1 99 ? 6.359 1.139 -13.538 1.00 90.75 99 LEU A CA 1
ATOM 783 C C . LEU A 1 99 ? 6.281 1.937 -12.238 1.00 90.75 99 LEU A C 1
ATOM 785 O O . LEU A 1 99 ? 6.744 1.478 -11.192 1.00 90.75 99 LEU A O 1
ATOM 789 N N . GLU A 1 100 ? 5.586 3.070 -12.300 1.00 92.44 100 GLU A N 1
ATOM 790 C CA . GLU A 1 100 ? 5.251 3.897 -11.143 1.00 92.44 100 GLU A CA 1
ATOM 791 C C . GLU A 1 100 ? 3.741 3.939 -10.943 1.00 92.44 100 GLU A C 1
ATOM 793 O O . GLU A 1 100 ? 2.969 4.163 -11.884 1.00 92.44 100 GLU A O 1
ATOM 798 N N . ARG A 1 101 ? 3.285 3.722 -9.706 1.00 92.06 101 ARG A N 1
ATOM 799 C CA . ARG A 1 101 ? 1.854 3.679 -9.386 1.00 92.06 101 ARG A CA 1
ATOM 800 C C . ARG A 1 101 ? 1.522 4.364 -8.079 1.00 92.06 101 ARG A C 1
ATOM 802 O O . ARG A 1 101 ? 2.200 4.194 -7.069 1.00 92.06 101 ARG A O 1
ATOM 809 N N . LEU A 1 102 ? 0.373 5.028 -8.070 1.00 89.94 102 LEU A N 1
ATOM 810 C CA . LEU A 1 102 ? -0.271 5.515 -6.861 1.00 89.94 102 LEU A CA 1
ATOM 811 C C . LEU A 1 102 ? -1.405 4.571 -6.473 1.00 89.94 102 LEU A C 1
ATOM 813 O O . LEU A 1 102 ? -2.456 4.516 -7.117 1.00 89.94 102 LEU A O 1
ATOM 817 N N . ARG A 1 103 ? -1.202 3.818 -5.396 1.00 88.56 103 ARG A N 1
ATOM 818 C CA . ARG A 1 103 ? -2.234 2.961 -4.812 1.00 88.56 103 ARG A CA 1
ATOM 819 C C . ARG A 1 103 ? -3.051 3.796 -3.835 1.00 88.56 103 ARG A C 1
ATOM 821 O O . ARG A 1 103 ? -2.497 4.465 -2.958 1.00 88.56 103 ARG A O 1
ATOM 828 N N . LYS A 1 104 ? -4.369 3.747 -3.986 1.00 87.25 104 LYS A N 1
ATOM 829 C CA . LYS A 1 104 ? -5.340 4.475 -3.171 1.00 87.25 104 LYS A CA 1
ATOM 830 C C . LYS A 1 104 ? -6.217 3.491 -2.403 1.00 87.25 104 LYS A C 1
ATOM 832 O O . LYS A 1 104 ? -6.512 2.405 -2.896 1.00 87.25 104 LYS A O 1
ATOM 837 N N . SER A 1 105 ? -6.637 3.891 -1.212 1.00 87.94 105 SER A N 1
ATOM 838 C CA . SER A 1 105 ? -7.634 3.211 -0.386 1.00 87.94 105 SER A CA 1
ATOM 839 C C . SER A 1 105 ? -8.776 4.190 -0.156 1.00 87.94 105 SER A C 1
ATOM 841 O O . SER A 1 105 ? -8.534 5.287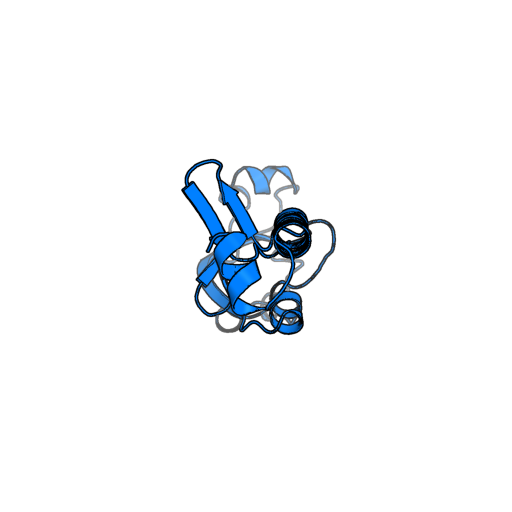 0.344 1.00 87.94 105 SER A O 1
ATOM 843 N N . ASP A 1 106 ? -9.988 3.846 -0.589 1.00 88.50 106 ASP A N 1
ATOM 844 C CA . ASP A 1 106 ? -11.164 4.731 -0.541 1.00 88.50 106 ASP A CA 1
ATOM 845 C C . ASP A 1 106 ? -10.892 6.116 -1.157 1.00 88.50 106 ASP A C 1
ATOM 847 O O . ASP A 1 106 ? -11.226 7.163 -0.608 1.00 88.50 106 ASP A O 1
ATOM 851 N N . GLY A 1 107 ? -10.192 6.125 -2.296 1.00 87.31 107 GLY A N 1
ATOM 852 C CA . GLY A 1 107 ? -9.810 7.347 -3.010 1.00 87.31 107 GLY A CA 1
ATOM 853 C C . GLY A 1 107 ? -8.640 8.127 -2.395 1.00 87.31 107 GLY A C 1
ATOM 854 O O . GLY A 1 107 ? -8.102 9.013 -3.057 1.00 87.31 107 GLY A O 1
ATOM 855 N N . THR A 1 108 ? -8.182 7.774 -1.192 1.00 84.06 108 THR A N 1
ATOM 856 C CA . THR A 1 108 ? -7.039 8.426 -0.538 1.00 84.06 108 THR A CA 1
ATOM 857 C C . THR A 1 108 ? -5.727 7.752 -0.951 1.00 84.06 108 THR A C 1
ATOM 859 O O . THR A 1 108 ? -5.620 6.533 -0.806 1.00 84.06 108 THR A O 1
ATOM 862 N N . PRO A 1 109 ? -4.711 8.486 -1.449 1.00 86.06 109 PRO A N 1
ATOM 863 C CA . PRO A 1 109 ? -3.388 7.930 -1.740 1.00 86.06 109 PRO A CA 1
ATOM 864 C C . PRO A 1 109 ? -2.710 7.357 -0.496 1.00 86.06 109 PRO A C 1
ATOM 866 O O . PRO A 1 109 ? -2.625 8.024 0.533 1.00 86.06 109 PRO A O 1
ATOM 869 N N . VAL A 1 110 ? -2.220 6.120 -0.597 1.00 84.56 110 VAL A N 1
ATOM 870 C CA . VAL A 1 110 ? -1.642 5.381 0.539 1.00 84.56 110 VAL A CA 1
ATOM 871 C C . VAL A 1 110 ? -0.271 4.783 0.244 1.00 84.56 110 VAL A C 1
ATOM 873 O O . VAL A 1 110 ? 0.523 4.645 1.170 1.00 84.56 110 VAL A O 1
ATOM 876 N N . ILE A 1 111 ? 0.025 4.438 -1.015 1.00 84.50 111 ILE A N 1
ATOM 877 C CA . ILE A 1 111 ? 1.332 3.905 -1.424 1.00 84.50 111 ILE A CA 1
ATOM 878 C C . ILE A 1 111 ? 1.724 4.534 -2.757 1.00 84.50 111 ILE A C 1
ATOM 880 O O . ILE A 1 111 ? 0.960 4.461 -3.719 1.00 84.50 111 ILE A O 1
ATOM 884 N N . TYR A 1 112 ? 2.923 5.106 -2.803 1.00 86.50 112 TYR A N 1
ATOM 885 C CA . TYR A 1 112 ? 3.646 5.335 -4.046 1.00 86.50 112 TYR A CA 1
ATOM 886 C C . TYR A 1 112 ? 4.549 4.125 -4.285 1.00 86.50 112 TYR A C 1
ATOM 888 O O . TYR A 1 112 ? 5.292 3.720 -3.388 1.00 86.50 112 TYR A O 1
ATOM 896 N N . GLU A 1 113 ? 4.399 3.488 -5.437 1.00 87.19 113 GLU A N 1
ATOM 897 C CA . GLU A 1 113 ? 5.060 2.237 -5.770 1.00 87.19 113 GLU A CA 1
ATOM 898 C C . GLU A 1 113 ? 5.924 2.413 -7.012 1.00 87.19 113 GLU A C 1
ATOM 900 O O . GLU A 1 113 ? 5.410 2.804 -8.054 1.00 87.19 113 GLU A O 1
ATOM 905 N N . GLU A 1 114 ? 7.192 2.030 -6.902 1.00 89.00 114 GLU A N 1
ATOM 906 C CA . GLU A 1 114 ? 8.113 1.883 -8.027 1.00 89.00 114 GLU A CA 1
ATOM 907 C C . GLU A 1 114 ? 8.447 0.394 -8.193 1.00 89.00 114 GLU A C 1
ATOM 909 O O . GLU A 1 114 ? 8.667 -0.339 -7.212 1.00 89.00 114 GLU A O 1
ATOM 914 N N . ARG A 1 115 ? 8.432 -0.088 -9.436 1.00 86.88 115 ARG A N 1
ATOM 915 C CA . ARG A 1 115 ? 8.738 -1.479 -9.781 1.00 86.88 115 ARG A CA 1
ATOM 916 C C . ARG A 1 115 ? 9.637 -1.528 -11.004 1.00 86.88 115 ARG A C 1
ATOM 918 O O . ARG A 1 115 ? 9.308 -0.957 -12.035 1.00 86.88 115 ARG A O 1
ATOM 925 N N . CYS A 1 116 ? 10.713 -2.295 -10.879 1.00 87.50 116 CYS A N 1
ATOM 926 C CA . CYS A 1 116 ? 11.467 -2.817 -12.007 1.00 87.50 116 CYS A CA 1
ATOM 927 C C . CYS A 1 116 ? 11.135 -4.291 -12.173 1.00 87.50 116 CYS A C 1
ATOM 929 O O . CYS A 1 116 ? 11.216 -5.056 -11.209 1.00 87.50 116 CYS A O 1
ATOM 931 N N . LEU A 1 117 ? 10.775 -4.691 -13.382 1.00 85.06 117 LEU A N 1
ATOM 932 C CA . LEU A 1 117 ? 10.403 -6.060 -13.699 1.00 85.06 117 LEU A CA 1
ATOM 933 C C . LEU A 1 117 ? 11.236 -6.514 -14.892 1.00 85.06 117 LEU A C 1
ATOM 935 O O . LEU A 1 117 ? 11.244 -5.839 -15.913 1.00 85.06 117 LEU A O 1
ATOM 939 N N . ASN A 1 118 ? 11.950 -7.632 -14.776 1.00 85.69 118 ASN A N 1
ATOM 940 C CA . ASN A 1 118 ? 12.709 -8.172 -15.905 1.00 85.69 118 ASN A CA 1
ATOM 941 C C . ASN A 1 118 ? 11.731 -8.587 -17.023 1.00 85.69 118 ASN A C 1
ATOM 943 O O . ASN A 1 118 ? 10.825 -9.393 -16.787 1.00 85.69 118 ASN A O 1
ATOM 947 N N . ALA A 1 119 ? 11.909 -8.032 -18.225 1.00 83.88 119 ALA A N 1
ATOM 948 C CA . ALA A 1 119 ? 10.975 -8.211 -19.338 1.00 83.88 119 ALA A CA 1
ATOM 949 C C . ALA A 1 119 ? 10.951 -9.655 -19.868 1.00 83.88 119 ALA A C 1
ATOM 951 O O . ALA A 1 119 ? 9.926 -10.141 -20.339 1.00 83.88 119 ALA A O 1
ATOM 952 N N . THR A 1 120 ? 12.052 -10.396 -19.742 1.00 80.56 120 THR A N 1
ATOM 953 C CA . THR A 1 120 ? 12.121 -11.807 -20.148 1.00 80.56 120 THR A CA 1
ATOM 954 C C . THR A 1 120 ? 11.299 -12.704 -19.220 1.00 80.56 120 THR A C 1
ATOM 956 O O . THR A 1 120 ? 10.611 -13.624 -19.672 1.00 80.56 120 THR A O 1
ATOM 959 N N . LEU A 1 121 ? 11.347 -12.440 -17.910 1.00 80.06 121 LEU A N 1
ATOM 960 C CA . LEU A 1 121 ? 10.571 -13.171 -16.903 1.00 80.06 121 LEU A CA 1
ATOM 961 C C . LEU A 1 121 ? 9.084 -12.800 -16.961 1.00 80.06 121 LEU A C 1
ATOM 963 O O . LEU A 1 121 ? 8.211 -13.656 -16.789 1.00 80.06 121 LEU A O 1
ATOM 967 N N . CYS A 1 122 ? 8.788 -11.536 -17.246 1.00 73.81 122 CYS A N 1
ATOM 968 C CA . CYS A 1 122 ? 7.442 -11.031 -17.460 1.00 73.81 122 CYS A CA 1
ATOM 969 C C . CYS A 1 122 ? 7.052 -11.192 -18.932 1.00 73.81 122 CYS A C 1
ATOM 971 O O . CYS A 1 122 ? 7.167 -10.247 -19.697 1.00 73.81 122 CYS A O 1
ATOM 973 N N . LYS A 1 123 ? 6.563 -12.373 -19.348 1.00 62.03 123 LYS A N 1
ATOM 974 C CA . LYS A 1 123 ? 6.085 -12.598 -20.734 1.00 62.03 123 LYS A CA 1
ATOM 975 C C . LYS A 1 123 ? 5.295 -11.374 -21.231 1.00 62.03 123 LYS A C 1
ATOM 977 O O . LYS A 1 123 ? 4.315 -11.027 -20.592 1.00 62.03 123 LYS A O 1
ATOM 982 N N . ALA A 1 124 ? 5.660 -10.764 -22.362 1.00 51.88 124 ALA A N 1
ATOM 983 C CA . ALA A 1 124 ? 5.099 -9.481 -22.826 1.00 51.88 124 ALA A CA 1
ATOM 984 C C . ALA A 1 124 ? 3.550 -9.413 -22.895 1.00 51.88 124 ALA A C 1
ATOM 986 O O . ALA A 1 124 ? 2.957 -8.357 -22.692 1.00 51.88 124 ALA A O 1
ATOM 987 N N . ASN A 1 125 ? 2.861 -10.548 -23.085 1.00 53.19 125 ASN A N 1
ATOM 988 C CA . ASN A 1 125 ? 1.390 -10.633 -23.028 1.00 53.19 125 ASN A CA 1
ATOM 989 C C . ASN A 1 125 ? 0.797 -10.611 -21.599 1.00 53.19 125 ASN A C 1
ATOM 991 O O . ASN A 1 125 ? -0.424 -10.593 -21.443 1.00 53.19 125 ASN A O 1
ATOM 995 N N . ALA A 1 126 ? 1.631 -10.663 -20.562 1.00 59.81 126 ALA A N 1
ATOM 996 C CA . ALA A 1 126 ? 1.237 -10.709 -19.158 1.00 59.81 126 ALA A CA 1
ATOM 997 C C . ALA A 1 126 ? 1.049 -9.311 -18.550 1.00 59.81 126 ALA A C 1
ATOM 999 O O . ALA A 1 126 ? 0.345 -9.182 -17.555 1.00 59.81 126 ALA A O 1
ATOM 1000 N N . MET A 1 127 ? 1.609 -8.251 -19.146 1.00 69.94 127 MET A N 1
ATOM 1001 C CA . MET A 1 127 ? 1.496 -6.882 -18.618 1.00 69.94 127 MET A CA 1
ATOM 1002 C C . MET A 1 127 ? 0.950 -5.882 -19.642 1.00 69.94 127 MET A C 1
ATOM 1004 O O . MET A 1 127 ? 1.600 -4.882 -19.941 1.00 69.94 127 MET A O 1
ATOM 1008 N N . PRO A 1 128 ? -0.255 -6.111 -20.188 1.00 74.62 128 PRO A N 1
ATOM 1009 C CA . PRO A 1 128 ? -0.841 -5.140 -21.091 1.00 74.62 128 PRO A CA 1
ATOM 1010 C C . PRO A 1 128 ? -1.198 -3.847 -20.321 1.00 74.62 128 PRO A C 1
ATOM 1012 O O . PRO A 1 128 ? -1.671 -3.938 -19.176 1.00 74.62 128 PRO A O 1
ATOM 1015 N N . PRO A 1 129 ? -0.997 -2.651 -20.912 1.00 74.75 129 PRO A N 1
ATOM 1016 C CA . PRO A 1 129 ? -1.176 -1.368 -20.228 1.00 74.75 129 PRO A CA 1
ATOM 1017 C C . PRO A 1 129 ? -2.532 -1.218 -19.529 1.00 74.75 129 PRO A C 1
ATOM 1019 O O . PRO A 1 129 ? -2.608 -0.706 -18.412 1.00 74.75 129 PRO A O 1
ATOM 1022 N N . GLU A 1 130 ? -3.604 -1.742 -20.131 1.00 77.69 130 GLU A N 1
ATOM 1023 C CA . GLU A 1 130 ? -4.958 -1.695 -19.576 1.00 77.69 130 GLU A CA 1
ATOM 1024 C C . GLU A 1 130 ? -5.119 -2.453 -18.249 1.00 77.69 130 GLU A C 1
ATOM 1026 O O . GLU A 1 130 ? -6.030 -2.158 -17.474 1.00 77.69 130 GLU A O 1
ATOM 1031 N N . LYS A 1 131 ? -4.236 -3.412 -17.945 1.00 79.50 131 LYS A N 1
ATOM 1032 C CA . LYS A 1 131 ? -4.284 -4.185 -16.698 1.00 79.50 131 LYS A CA 1
ATOM 1033 C C . LYS A 1 131 ? -3.353 -3.651 -15.609 1.00 79.50 131 LYS A C 1
ATOM 1035 O O . LYS A 1 131 ? -3.481 -4.072 -14.457 1.00 79.50 131 LYS A O 1
ATOM 1040 N N . LEU A 1 132 ? -2.469 -2.696 -15.906 1.00 80.38 132 LEU A N 1
ATOM 1041 C CA . LEU A 1 132 ? -1.505 -2.145 -14.936 1.00 80.38 132 LEU A CA 1
ATOM 1042 C C . LEU A 1 132 ? -2.174 -1.384 -13.777 1.00 80.38 132 LEU A C 1
ATOM 1044 O O . LEU A 1 132 ? -1.626 -1.311 -12.670 1.00 80.38 132 LEU A O 1
ATOM 1048 N N . GLY A 1 133 ? -3.398 -0.894 -14.002 1.00 78.00 133 GLY A N 1
ATOM 1049 C CA . GLY A 1 133 ? -4.277 -0.314 -12.981 1.00 78.00 133 GLY A CA 1
ATOM 1050 C C . GLY A 1 133 ? -4.918 -1.340 -12.034 1.00 78.00 133 GLY A C 1
ATOM 1051 O O . GLY A 1 133 ? -5.683 -0.968 -11.147 1.00 78.00 133 GLY A O 1
ATOM 1052 N N . THR A 1 134 ? -4.631 -2.633 -12.192 1.00 78.81 134 THR A N 1
ATOM 1053 C CA . THR A 1 134 ? -5.152 -3.699 -11.323 1.00 78.81 134 THR A CA 1
ATOM 1054 C C . THR A 1 134 ? -4.056 -4.243 -10.396 1.00 78.81 134 THR A C 1
ATOM 1056 O O . THR A 1 134 ? -3.033 -3.591 -10.144 1.00 78.81 134 THR A O 1
ATOM 1059 N N . SER A 1 135 ? -4.268 -5.407 -9.777 1.00 78.06 135 SER A N 1
ATOM 1060 C CA . SER A 1 135 ? -3.185 -6.051 -9.034 1.00 78.06 135 SER A CA 1
ATOM 1061 C C . SER A 1 135 ? -2.227 -6.735 -10.006 1.00 78.06 135 SER A C 1
ATOM 1063 O O . SER A 1 135 ? -2.663 -7.495 -10.861 1.00 78.06 135 SER A O 1
ATOM 1065 N N . LEU A 1 136 ? -0.919 -6.511 -9.846 1.00 74.12 136 LEU A N 1
ATOM 1066 C CA . LEU A 1 136 ? 0.088 -7.211 -10.659 1.00 74.12 136 LEU A CA 1
ATOM 1067 C C . LEU A 1 136 ? 0.162 -8.702 -10.314 1.00 74.12 136 LEU A C 1
ATOM 1069 O O . LEU A 1 136 ? 0.547 -9.506 -11.145 1.00 74.12 136 LEU A O 1
ATOM 1073 N N . TYR A 1 137 ? -0.252 -9.076 -9.102 1.00 72.50 137 TYR A N 1
ATOM 1074 C CA . TYR A 1 137 ? -0.263 -10.465 -8.634 1.00 72.50 137 TYR A CA 1
ATOM 1075 C C . TYR A 1 137 ? -1.438 -11.291 -9.178 1.00 72.50 137 TYR A C 1
ATOM 1077 O O . TYR A 1 137 ? -1.562 -12.463 -8.842 1.00 72.50 137 TYR A O 1
ATOM 1085 N N . SER A 1 138 ? -2.335 -10.677 -9.952 1.00 67.44 138 SER A N 1
ATOM 1086 C CA . SER A 1 138 ? -3.449 -11.362 -10.623 1.00 67.44 138 SER A CA 1
ATOM 1087 C C . SER A 1 138 ? -3.267 -11.459 -12.141 1.00 67.44 138 SER A C 1
ATOM 1089 O O . SER A 1 138 ? -4.229 -11.795 -12.833 1.00 67.44 138 SER A O 1
ATOM 1091 N N . LEU A 1 139 ? -2.084 -11.096 -12.646 1.00 62.59 139 LEU A N 1
ATOM 1092 C CA . LEU A 1 139 ? -1.739 -11.127 -14.067 1.00 62.59 139 LEU A CA 1
ATOM 1093 C C . LEU A 1 139 ? -1.143 -12.469 -14.488 1.00 62.59 139 LEU A C 1
ATOM 1095 O O . LEU A 1 139 ? -0.448 -13.094 -13.656 1.00 62.59 139 LEU A O 1
#

Nearest PDB structures (foldseek):
  4u0w-assembly1_A  TM=5.835E-01  e=4.565E-08  Bacillus subtilis subsp. subtilis str. 168
  2wv0-assembly6_J-3  TM=5.028E-01  e=8.610E-07  Bacillus subtilis
  4ham-assembly1_A-2  TM=6.988E-01  e=4.516E-02  Listeria monocytogenes EGD-e
  4tv7-assembly2_D  TM=7.946E-01  e=9.692E-02  Bacillus subtilis subsp. subtilis str. 168
  4tv7-assembly2_C  TM=8.102E-01  e=1.090E-01  Bacillus subtilis subsp. subtilis str. 168